Protein AF-A0A7S1PR56-F1 (afdb_monomer)

Sequence (174 aa):
FTFTASPGDRVLGIIDVSAPRAFSLSCQLGALRRISLPGAAPPVCERDGPGQLRLRLDATLQPGPYAFAVEASLPAETPSPNTFTLVVRDLATDSVADAAFDVPGWPLARFPVAQPNLAWSTAGLGQRSSVTVGFSLTNYTDQLRVLVVNLPPGFKQMVRTPSDVKVSNAKLPP

Structure (mmCIF, N/CA/C/O backbone):
data_AF-A0A7S1PR56-F1
#
_entry.id   AF-A0A7S1PR56-F1
#
loop_
_atom_site.group_PDB
_atom_site.id
_atom_site.type_symbol
_atom_site.label_atom_id
_atom_site.label_alt_id
_atom_site.label_comp_id
_atom_site.label_asym_id
_atom_site.label_entity_id
_atom_site.label_seq_id
_atom_site.pdbx_PDB_ins_code
_atom_site.Cartn_x
_atom_site.Cartn_y
_atom_site.Cartn_z
_atom_site.occupancy
_atom_site.B_iso_or_equiv
_atom_site.auth_seq_id
_atom_site.auth_comp_id
_atom_site.auth_asym_id
_atom_site.auth_atom_id
_atom_site.pdbx_PDB_model_num
ATOM 1 N N . PHE A 1 1 ? 6.700 -7.866 -8.114 1.00 83.31 1 PHE A N 1
ATOM 2 C CA . PHE A 1 1 ? 6.545 -8.189 -9.544 1.00 83.31 1 PHE A CA 1
ATOM 3 C C . PHE A 1 1 ? 7.898 -8.609 -10.095 1.00 83.31 1 PHE A C 1
ATOM 5 O O . PHE A 1 1 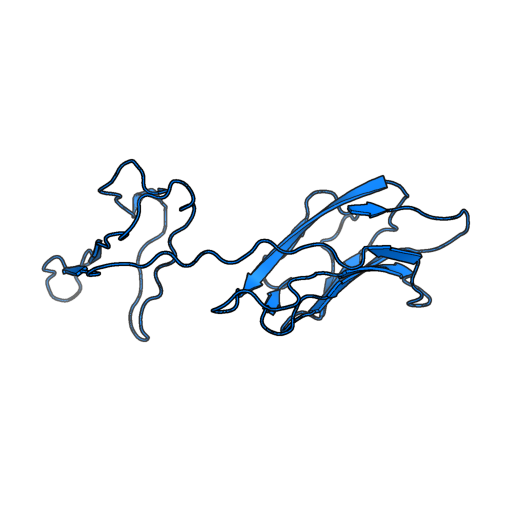? 8.913 -8.216 -9.528 1.00 83.31 1 PHE A O 1
ATOM 12 N N . THR A 1 2 ? 7.921 -9.420 -11.147 1.00 84.31 2 THR A N 1
ATOM 13 C CA . THR A 1 2 ? 9.161 -9.773 -11.850 1.00 84.31 2 THR A CA 1
ATOM 14 C C . THR A 1 2 ? 9.167 -8.999 -13.148 1.00 84.31 2 THR A C 1
ATOM 16 O O . THR A 1 2 ? 8.240 -9.146 -13.934 1.00 84.31 2 THR A O 1
ATOM 19 N N . PHE A 1 3 ? 10.162 -8.145 -13.326 1.00 83.19 3 PHE A N 1
ATOM 20 C CA . PHE A 1 3 ? 10.306 -7.340 -14.522 1.00 83.19 3 PHE A CA 1
ATOM 21 C C . PHE A 1 3 ? 11.092 -8.111 -15.583 1.00 83.19 3 PHE A C 1
ATOM 23 O O . PHE A 1 3 ? 12.157 -8.666 -15.286 1.00 83.19 3 PHE A O 1
ATOM 30 N N . THR A 1 4 ? 10.580 -8.124 -16.812 1.00 83.19 4 THR A N 1
ATOM 31 C CA . THR A 1 4 ? 11.249 -8.728 -17.968 1.00 83.19 4 THR A CA 1
ATOM 32 C C . THR A 1 4 ? 11.484 -7.675 -19.049 1.00 83.19 4 THR A C 1
ATOM 34 O O . THR A 1 4 ? 10.594 -6.898 -19.372 1.00 83.19 4 THR A O 1
ATOM 37 N N . ALA A 1 5 ? 12.695 -7.621 -19.612 1.00 72.31 5 ALA A N 1
ATOM 38 C CA . ALA A 1 5 ? 13.027 -6.693 -20.693 1.00 72.31 5 ALA A CA 1
ATOM 39 C C . ALA A 1 5 ? 13.623 -7.436 -21.884 1.00 72.31 5 ALA A C 1
ATOM 41 O O . ALA A 1 5 ? 14.433 -8.348 -21.715 1.00 72.31 5 ALA A O 1
ATOM 42 N N . SER A 1 6 ? 13.268 -6.992 -23.089 1.00 66.25 6 SER A N 1
ATOM 43 C CA . SER A 1 6 ? 14.034 -7.324 -24.293 1.00 66.25 6 SER A CA 1
ATOM 44 C C . SER A 1 6 ? 15.316 -6.476 -24.341 1.00 66.25 6 SER A C 1
ATOM 46 O O . SER A 1 6 ? 15.277 -5.326 -23.897 1.00 66.25 6 SER A O 1
ATOM 48 N N . PRO A 1 7 ? 16.439 -6.993 -24.873 1.00 56.00 7 PRO A N 1
ATOM 49 C CA . PRO A 1 7 ? 17.700 -6.254 -24.934 1.00 56.00 7 PRO A CA 1
ATOM 50 C C . PRO A 1 7 ? 17.572 -4.929 -25.707 1.00 56.00 7 PRO A C 1
ATOM 52 O O . PRO A 1 7 ? 17.038 -4.904 -26.815 1.00 56.00 7 PRO A O 1
ATOM 55 N N . GLY A 1 8 ? 18.088 -3.841 -25.131 1.00 64.56 8 GLY A N 1
ATOM 56 C CA . GLY A 1 8 ? 18.165 -2.503 -25.729 1.00 64.56 8 GLY A CA 1
ATOM 57 C C . GLY A 1 8 ? 18.352 -1.422 -24.659 1.00 64.56 8 GLY A C 1
ATOM 58 O O . GLY A 1 8 ? 17.922 -1.613 -23.522 1.00 64.56 8 GLY A O 1
ATOM 59 N N . ASP A 1 9 ? 18.982 -0.296 -25.006 1.00 55.72 9 ASP A N 1
ATOM 60 C CA . ASP A 1 9 ? 19.163 0.837 -24.087 1.00 55.72 9 ASP A CA 1
ATOM 61 C C . ASP A 1 9 ? 17.810 1.501 -23.800 1.00 55.72 9 ASP A C 1
ATOM 63 O O . ASP A 1 9 ? 17.326 2.339 -24.562 1.00 55.72 9 ASP A O 1
ATOM 67 N N . ARG A 1 10 ? 17.169 1.095 -22.702 1.00 68.56 10 ARG A N 1
ATOM 68 C CA . ARG A 1 10 ? 15.954 1.722 -22.172 1.00 68.56 10 ARG A CA 1
ATOM 69 C C . ARG A 1 10 ? 16.214 2.169 -20.743 1.00 68.56 10 ARG A C 1
ATOM 71 O O . ARG A 1 10 ? 16.674 1.382 -19.914 1.00 68.56 10 ARG A O 1
ATOM 78 N N . VAL A 1 11 ? 15.913 3.427 -20.439 1.00 77.31 11 VAL A N 1
ATOM 79 C CA . VAL A 1 11 ? 16.021 3.951 -19.072 1.00 77.31 11 VAL A CA 1
ATOM 80 C C . VAL A 1 11 ? 14.678 3.708 -18.410 1.00 77.31 11 VAL A C 1
ATOM 82 O O . VAL A 1 11 ? 13.798 4.554 -18.418 1.00 77.31 11 VAL A O 1
ATOM 85 N N . LEU A 1 12 ? 14.473 2.508 -17.888 1.00 80.00 12 LEU A N 1
ATOM 86 C CA . LEU A 1 12 ? 13.208 2.109 -17.282 1.00 80.00 12 LEU A CA 1
ATOM 87 C C . LEU A 1 12 ? 13.133 2.607 -15.848 1.00 80.00 12 LEU A C 1
ATOM 89 O O . LEU A 1 12 ? 13.889 2.152 -14.996 1.00 80.00 12 LEU A O 1
ATOM 93 N N . GLY A 1 13 ? 12.233 3.544 -15.581 1.00 89.44 13 GLY A N 1
ATOM 94 C CA . GLY A 1 13 ? 12.229 4.249 -14.301 1.00 89.44 13 GLY A CA 1
ATOM 95 C C . GLY A 1 13 ? 10.858 4.698 -13.829 1.00 89.44 13 GLY A C 1
ATOM 96 O O . GLY A 1 13 ? 10.784 5.343 -12.792 1.00 89.44 13 GLY A O 1
ATOM 97 N N . ILE A 1 14 ? 9.778 4.390 -14.549 1.00 95.38 14 ILE A N 1
ATOM 98 C CA . ILE A 1 14 ? 8.422 4.770 -14.142 1.00 95.38 14 ILE A CA 1
ATOM 99 C C . ILE A 1 14 ? 7.618 3.511 -13.832 1.00 95.38 14 ILE A C 1
ATOM 101 O O . ILE A 1 14 ? 7.622 2.558 -14.611 1.00 95.38 14 ILE A O 1
ATOM 105 N N . ILE A 1 15 ? 6.922 3.522 -12.696 1.00 96.31 15 ILE A N 1
ATOM 106 C CA . ILE A 1 15 ? 5.974 2.483 -12.289 1.00 96.31 15 ILE A CA 1
ATOM 107 C C . ILE A 1 15 ? 4.604 3.136 -12.122 1.00 96.31 15 ILE A C 1
ATOM 109 O O . ILE A 1 15 ? 4.413 3.953 -11.220 1.00 96.31 15 ILE A O 1
ATOM 113 N N . ASP A 1 16 ? 3.651 2.737 -12.957 1.00 97.31 16 ASP A N 1
ATOM 114 C CA . ASP A 1 16 ? 2.238 3.071 -12.803 1.00 97.31 16 ASP A CA 1
ATOM 115 C C . ASP A 1 16 ? 1.496 1.898 -12.162 1.00 97.31 16 ASP A C 1
ATOM 117 O O . ASP A 1 16 ? 1.650 0.744 -12.568 1.00 97.31 16 ASP A O 1
ATOM 121 N N . VAL A 1 17 ? 0.641 2.195 -11.188 1.00 97.75 17 VAL A N 1
ATOM 122 C CA . VAL A 1 17 ? -0.308 1.236 -10.623 1.00 97.75 17 VAL A CA 1
ATOM 123 C C . VAL A 1 17 ? -1.712 1.772 -10.833 1.00 97.75 17 VAL A C 1
ATOM 125 O O . VAL A 1 17 ? -2.006 2.913 -10.488 1.00 97.75 17 VAL A O 1
ATOM 128 N N . SER A 1 18 ? -2.586 0.943 -11.393 1.00 97.56 18 SER A N 1
ATOM 129 C CA . SER A 1 18 ? -4.021 1.207 -11.485 1.00 97.56 18 SER A CA 1
ATOM 130 C C . SER A 1 18 ? -4.785 0.217 -10.613 1.00 97.56 18 SER A C 1
ATOM 132 O O . SER A 1 18 ? -4.460 -0.969 -10.567 1.00 97.56 18 SER A O 1
ATOM 134 N N . ALA A 1 19 ? -5.801 0.712 -9.924 1.00 97.25 19 ALA A N 1
ATOM 135 C CA . ALA A 1 19 ? -6.691 -0.034 -9.044 1.00 97.25 19 ALA A CA 1
ATOM 136 C C . ALA A 1 19 ? -8.149 0.342 -9.360 1.00 97.25 19 ALA A C 1
ATOM 138 O O . ALA A 1 19 ? -8.393 1.355 -10.029 1.00 97.25 19 ALA A O 1
ATOM 139 N N . PRO A 1 20 ? -9.150 -0.401 -8.857 1.00 97.31 20 PRO A N 1
ATOM 140 C CA . PRO A 1 20 ? -10.534 0.038 -8.962 1.00 97.31 20 PRO A CA 1
ATOM 141 C C . PRO A 1 20 ? -10.686 1.424 -8.322 1.00 97.31 20 PRO A C 1
ATOM 143 O O . PRO A 1 20 ? -10.155 1.666 -7.240 1.00 97.31 20 PRO A O 1
ATOM 146 N N . ARG A 1 21 ? -11.436 2.335 -8.958 1.00 95.31 21 ARG A N 1
ATOM 147 C CA . ARG A 1 21 ? -11.553 3.752 -8.533 1.00 95.31 21 ARG A CA 1
ATOM 148 C C . ARG A 1 21 ? -12.024 3.959 -7.090 1.00 95.31 21 ARG A C 1
ATOM 150 O O . ARG A 1 21 ? -11.849 5.042 -6.549 1.00 95.31 21 ARG A O 1
ATOM 157 N N . ALA A 1 22 ? -12.656 2.946 -6.502 1.00 95.06 22 ALA A N 1
ATOM 158 C CA . ALA A 1 22 ? -13.115 2.967 -5.121 1.00 95.06 22 ALA A CA 1
ATOM 159 C C . ALA A 1 22 ? -11.961 2.838 -4.103 1.00 95.06 22 ALA A C 1
ATOM 161 O O . ALA A 1 22 ? -12.125 3.224 -2.950 1.00 95.06 22 ALA A O 1
ATOM 162 N N . PHE A 1 23 ? -10.796 2.331 -4.519 1.00 95.75 23 PHE A N 1
ATOM 163 C CA . PHE A 1 23 ? -9.556 2.432 -3.753 1.00 95.75 23 PHE A CA 1
ATOM 164 C C . PHE A 1 23 ? -8.918 3.802 -3.970 1.00 95.75 23 PHE A C 1
ATOM 166 O O . PHE A 1 23 ? -8.950 4.335 -5.078 1.00 95.75 23 PHE A O 1
ATOM 173 N N . SER A 1 24 ? -8.252 4.332 -2.948 1.00 96.06 24 SER A N 1
ATOM 174 C CA . SER A 1 24 ? -7.348 5.477 -3.105 1.00 96.06 24 SER A CA 1
ATOM 175 C C . SER A 1 24 ? -5.944 5.062 -2.709 1.00 96.06 24 SER A C 1
ATOM 177 O O . SER A 1 24 ? -5.731 4.700 -1.557 1.00 96.06 24 SER A O 1
ATOM 179 N N . LEU A 1 25 ? -5.002 5.102 -3.648 1.00 96.56 25 LEU A N 1
ATOM 180 C CA . LEU A 1 25 ? -3.601 4.753 -3.409 1.00 96.56 25 LEU A CA 1
ATOM 181 C C . LEU A 1 25 ? -2.827 6.002 -2.974 1.00 96.56 25 LEU A C 1
ATOM 183 O O . LEU A 1 25 ? -3.150 7.094 -3.436 1.00 96.56 25 LEU A O 1
ATOM 187 N N . SER A 1 26 ? -1.823 5.852 -2.111 1.00 96.00 26 SER A N 1
ATOM 188 C CA . SER A 1 26 ? -0.978 6.957 -1.637 1.00 96.00 26 SER A CA 1
ATOM 189 C C . SER A 1 26 ? 0.504 6.592 -1.707 1.00 96.00 26 SER A C 1
ATOM 191 O O . SER A 1 26 ? 0.902 5.507 -1.276 1.00 96.00 26 SER A O 1
ATOM 193 N N . CYS A 1 27 ? 1.337 7.503 -2.219 1.00 94.12 27 CYS A N 1
ATOM 194 C CA . CYS A 1 27 ? 2.802 7.403 -2.110 1.00 94.12 27 CYS A CA 1
ATOM 195 C C . CYS A 1 27 ? 3.456 8.589 -1.401 1.00 94.12 27 CYS A C 1
ATOM 197 O O . CYS A 1 27 ? 4.685 8.650 -1.312 1.00 94.12 27 CYS A O 1
ATOM 199 N N . GLN A 1 28 ? 2.664 9.523 -0.880 1.00 91.88 28 GLN A N 1
ATOM 200 C CA . GLN A 1 28 ? 3.169 10.704 -0.189 1.00 91.88 28 GLN A CA 1
ATOM 201 C C . GLN A 1 28 ? 3.362 10.457 1.313 1.00 91.88 28 GLN A C 1
ATOM 203 O O . GLN A 1 28 ? 2.815 9.521 1.886 1.00 91.88 28 GLN A O 1
ATOM 208 N N . LEU A 1 29 ? 4.151 11.317 1.967 1.00 85.06 29 LEU A N 1
ATOM 209 C CA . LEU A 1 29 ? 4.249 11.406 3.435 1.00 85.06 29 LEU A CA 1
ATOM 210 C C . LEU A 1 29 ? 4.584 10.083 4.163 1.00 85.06 29 LEU A C 1
ATOM 212 O O . LEU A 1 29 ? 4.157 9.869 5.292 1.00 85.06 29 LEU A O 1
ATOM 216 N N . GLY A 1 30 ? 5.374 9.205 3.537 1.00 83.81 30 GLY A N 1
ATOM 217 C CA . GLY A 1 30 ? 5.767 7.914 4.121 1.00 83.81 30 GLY A CA 1
ATOM 218 C C . GLY A 1 30 ? 4.844 6.741 3.777 1.00 83.81 30 GLY A C 1
ATOM 219 O O . GLY A 1 30 ? 5.156 5.614 4.151 1.00 83.81 30 GLY A O 1
ATOM 220 N N . ALA A 1 31 ? 3.782 6.972 2.997 1.00 91.81 31 ALA A N 1
ATOM 221 C CA . ALA A 1 31 ? 2.885 5.922 2.516 1.00 91.81 31 ALA A CA 1
ATOM 222 C C . ALA A 1 31 ? 3.563 4.919 1.565 1.00 91.81 31 ALA A C 1
ATOM 224 O O . ALA A 1 31 ? 3.065 3.814 1.372 1.00 91.81 31 ALA A O 1
ATOM 225 N N . LEU A 1 32 ? 4.705 5.280 0.970 1.00 94.31 32 LEU A N 1
ATOM 226 C CA . LEU A 1 32 ? 5.512 4.386 0.145 1.00 94.31 32 LEU A CA 1
ATOM 227 C C . LEU A 1 32 ? 6.594 3.692 0.980 1.00 94.31 32 LEU A C 1
ATOM 229 O O . LEU A 1 32 ? 7.532 4.327 1.467 1.00 94.31 32 LEU A O 1
ATOM 233 N N . ARG A 1 33 ? 6.544 2.360 1.032 1.00 93.81 33 ARG A N 1
ATOM 234 C CA . ARG A 1 33 ? 7.622 1.527 1.569 1.00 93.81 33 ARG A CA 1
ATOM 235 C C . ARG A 1 33 ? 8.434 0.911 0.437 1.00 93.81 33 ARG A C 1
ATOM 237 O O . ARG A 1 33 ? 7.992 -0.019 -0.243 1.00 93.81 33 ARG A O 1
ATOM 244 N N . ARG A 1 34 ? 9.668 1.389 0.281 1.00 92.75 34 ARG A N 1
ATOM 245 C CA . ARG A 1 34 ? 10.664 0.778 -0.607 1.00 92.75 34 ARG A CA 1
ATOM 246 C C . ARG A 1 34 ? 11.140 -0.548 -0.007 1.00 92.75 34 ARG A C 1
ATOM 248 O O . ARG A 1 34 ? 11.652 -0.552 1.109 1.00 92.75 34 ARG A O 1
ATOM 255 N N . ILE A 1 35 ? 10.969 -1.657 -0.732 1.00 93.25 35 ILE A N 1
ATOM 256 C CA . ILE A 1 35 ? 11.444 -2.984 -0.294 1.00 93.25 35 ILE A CA 1
ATOM 257 C C . ILE A 1 35 ? 12.675 -3.387 -1.106 1.00 93.25 35 ILE A C 1
ATOM 259 O O . ILE A 1 35 ? 13.737 -3.583 -0.528 1.00 93.25 35 ILE A O 1
ATOM 263 N N . SER A 1 36 ? 12.562 -3.452 -2.436 1.00 94.19 36 SER A N 1
ATOM 264 C CA . SER A 1 36 ? 13.699 -3.776 -3.310 1.00 94.19 36 SER A CA 1
ATOM 265 C C . SER A 1 36 ? 13.800 -2.916 -4.571 1.00 94.19 36 SER A C 1
ATOM 267 O O . SER A 1 36 ? 14.589 -3.240 -5.453 1.00 94.19 36 SER A O 1
ATOM 269 N N . LEU A 1 37 ? 13.037 -1.817 -4.674 1.00 93.81 37 LEU A N 1
ATOM 270 C CA . LEU A 1 37 ? 13.202 -0.878 -5.791 1.00 93.81 37 LEU A CA 1
ATOM 271 C C . LEU A 1 37 ? 14.626 -0.291 -5.795 1.00 93.81 37 LEU A C 1
ATOM 273 O O . LEU A 1 37 ? 15.127 0.055 -4.718 1.00 93.81 37 LEU A O 1
ATOM 277 N N . PRO A 1 38 ? 15.262 -0.167 -6.974 1.00 91.88 38 PRO A N 1
ATOM 278 C CA . PRO A 1 38 ? 16.598 0.402 -7.097 1.00 91.88 38 PRO A CA 1
ATOM 279 C C . PRO A 1 38 ? 16.566 1.912 -6.839 1.00 91.88 38 PRO A C 1
ATOM 281 O O . PRO A 1 38 ? 15.498 2.526 -6.861 1.00 91.88 38 PRO A O 1
ATOM 284 N N . GLY A 1 39 ? 17.743 2.497 -6.609 1.00 90.25 39 GLY A N 1
ATOM 285 C CA . GLY A 1 39 ? 17.875 3.934 -6.386 1.00 90.25 39 GLY A CA 1
ATOM 286 C C . GLY A 1 39 ? 18.569 4.316 -5.090 1.00 90.25 39 GLY A C 1
ATOM 287 O O . GLY A 1 39 ? 18.375 3.674 -4.051 1.00 90.25 39 GLY A O 1
ATOM 288 N N . ALA A 1 40 ? 19.364 5.385 -5.129 1.00 88.50 40 ALA A N 1
ATOM 289 C CA . ALA A 1 40 ? 19.936 5.960 -3.914 1.00 88.50 40 ALA A CA 1
ATOM 290 C C . ALA A 1 40 ? 18.878 6.812 -3.201 1.00 88.50 40 ALA A C 1
ATOM 292 O O . ALA A 1 40 ? 18.691 6.688 -1.987 1.00 88.50 40 ALA A O 1
ATOM 293 N N . ALA A 1 41 ? 18.135 7.608 -3.970 1.00 90.25 41 ALA A N 1
ATOM 294 C CA . ALA A 1 41 ? 17.039 8.423 -3.485 1.00 90.25 41 ALA A CA 1
ATOM 295 C C . ALA A 1 41 ? 15.730 7.615 -3.347 1.00 90.25 41 ALA A C 1
ATOM 297 O O . ALA A 1 41 ? 15.541 6.570 -3.980 1.00 90.25 41 ALA A O 1
ATOM 298 N N . PRO A 1 42 ? 14.795 8.073 -2.499 1.00 90.06 42 PRO A N 1
ATOM 299 C CA . PRO A 1 42 ? 13.424 7.581 -2.516 1.00 90.06 42 PRO A CA 1
ATOM 300 C C . PRO A 1 42 ? 12.753 7.861 -3.873 1.00 90.06 42 PRO A C 1
ATOM 302 O O . PRO A 1 42 ? 13.001 8.920 -4.456 1.00 90.06 42 PRO A O 1
ATOM 305 N N . PRO A 1 43 ? 11.865 6.972 -4.358 1.00 93.94 43 PRO A N 1
ATOM 306 C CA . PRO A 1 43 ? 11.063 7.248 -5.544 1.00 93.94 43 PRO A CA 1
ATOM 307 C C . PRO A 1 43 ? 10.259 8.543 -5.408 1.00 93.94 43 PRO A C 1
ATOM 309 O O . PRO A 1 43 ? 9.685 8.827 -4.354 1.00 93.94 43 PRO A O 1
ATOM 312 N N . VAL A 1 44 ? 10.178 9.301 -6.496 1.00 94.75 44 VAL A N 1
ATOM 313 C CA . VAL A 1 44 ? 9.340 10.493 -6.593 1.00 94.75 44 VAL A CA 1
ATOM 314 C C . VAL A 1 44 ? 7.904 10.060 -6.869 1.00 94.75 44 VAL A C 1
ATOM 316 O O . VAL A 1 44 ? 7.624 9.393 -7.862 1.00 94.75 44 VAL A O 1
ATOM 319 N N . CYS A 1 45 ? 6.992 10.446 -5.983 1.00 96.12 45 CYS A N 1
ATOM 320 C CA . CYS A 1 45 ? 5.556 10.257 -6.151 1.00 96.12 45 CYS A CA 1
ATOM 321 C C . CYS A 1 45 ? 5.021 11.335 -7.108 1.00 96.12 45 CYS A C 1
ATOM 323 O O . CYS A 1 45 ? 4.857 12.487 -6.712 1.00 96.12 45 CYS A O 1
ATOM 325 N N . GLU A 1 46 ? 4.807 10.987 -8.378 1.00 95.94 46 GLU A N 1
ATOM 326 C CA . GLU A 1 46 ? 4.330 11.936 -9.398 1.00 95.94 46 GLU A CA 1
ATOM 327 C C . GLU A 1 46 ? 2.807 12.061 -9.401 1.00 95.94 46 GLU A C 1
ATOM 329 O O . GLU A 1 46 ? 2.258 13.101 -9.769 1.00 95.94 46 GLU A O 1
ATOM 334 N N . ARG A 1 47 ? 2.115 10.986 -9.012 1.00 96.50 47 ARG A N 1
ATOM 335 C CA . ARG A 1 47 ? 0.658 10.942 -8.926 1.00 96.50 47 ARG A CA 1
ATOM 336 C C . ARG A 1 47 ? 0.221 9.911 -7.900 1.00 96.50 47 ARG A C 1
ATOM 338 O O . ARG A 1 47 ? 0.757 8.810 -7.869 1.00 96.50 47 ARG A O 1
ATOM 345 N N . ASP A 1 48 ? -0.808 10.235 -7.139 1.00 97.00 48 ASP A N 1
ATOM 346 C CA . ASP A 1 48 ? -1.537 9.303 -6.290 1.00 97.00 48 ASP A CA 1
ATOM 347 C C . ASP A 1 48 ? -3.014 9.720 -6.177 1.00 97.00 48 ASP A C 1
ATOM 349 O O . ASP A 1 48 ? -3.440 10.712 -6.780 1.00 97.00 48 ASP A O 1
ATOM 353 N N . GLY A 1 49 ? -3.827 8.912 -5.495 1.00 95.81 49 GLY A N 1
ATOM 354 C CA . GLY A 1 49 ? -5.254 9.156 -5.296 1.00 95.81 49 GLY A CA 1
ATOM 355 C C . GLY A 1 49 ? -6.169 8.033 -5.809 1.00 95.81 49 GLY A C 1
ATOM 356 O O . GLY A 1 49 ? -5.772 6.863 -5.862 1.00 95.81 49 GLY A O 1
ATOM 357 N N . PRO A 1 50 ? -7.428 8.361 -6.164 1.00 96.94 50 PRO A N 1
ATOM 358 C CA . PRO A 1 50 ? -8.437 7.371 -6.534 1.00 96.94 50 PRO A CA 1
ATOM 359 C C . PRO A 1 50 ? -8.032 6.515 -7.740 1.00 96.94 50 PRO A C 1
ATOM 361 O O . PRO A 1 50 ? -7.899 7.014 -8.859 1.00 96.94 50 PRO A O 1
ATOM 364 N N . GLY A 1 51 ? -7.870 5.212 -7.510 1.00 96.62 51 GLY A N 1
ATOM 365 C CA . GLY A 1 51 ? -7.614 4.192 -8.524 1.00 96.62 51 GLY A CA 1
ATOM 366 C C . GLY A 1 51 ? -6.260 4.265 -9.232 1.00 96.62 51 GLY A C 1
ATOM 367 O O . GLY A 1 51 ? -6.070 3.521 -10.190 1.00 96.62 51 GLY A O 1
ATOM 368 N N . GLN A 1 52 ? -5.333 5.138 -8.828 1.00 97.12 52 GLN A N 1
ATOM 369 C CA . GLN A 1 52 ? -4.073 5.308 -9.556 1.00 97.12 52 GLN A CA 1
ATOM 370 C C . GLN A 1 52 ? -2.912 5.776 -8.679 1.00 97.12 52 GLN A C 1
ATOM 372 O O . GLN A 1 52 ? -3.097 6.469 -7.682 1.00 97.12 52 GLN A O 1
ATOM 377 N N . LEU A 1 53 ? -1.706 5.429 -9.114 1.00 97.31 53 LEU A N 1
ATOM 378 C CA . LEU A 1 53 ? -0.432 5.808 -8.521 1.00 97.31 53 LEU A CA 1
ATOM 379 C C . LEU A 1 53 ? 0.637 5.833 -9.619 1.00 97.31 53 LEU A C 1
ATOM 381 O O . LEU A 1 53 ? 0.657 4.926 -10.449 1.00 97.31 53 LEU A O 1
ATOM 385 N N . ARG A 1 54 ? 1.545 6.808 -9.593 1.00 97.50 54 ARG A N 1
ATOM 386 C CA . ARG A 1 54 ? 2.714 6.888 -10.474 1.00 97.50 54 ARG A CA 1
ATOM 387 C C . ARG A 1 54 ? 3.962 7.224 -9.675 1.00 97.50 54 ARG A C 1
ATOM 389 O O . ARG A 1 54 ? 4.025 8.258 -9.006 1.00 97.50 54 ARG A O 1
ATOM 396 N N . LEU A 1 55 ? 4.955 6.350 -9.775 1.00 96.69 55 LEU A N 1
ATOM 397 C CA . LEU A 1 55 ? 6.266 6.496 -9.154 1.00 96.69 55 LEU A CA 1
ATOM 398 C C . LEU A 1 55 ? 7.329 6.689 -10.228 1.00 96.69 55 LEU A C 1
ATOM 400 O O . LEU A 1 55 ? 7.366 5.935 -11.199 1.00 96.69 55 LEU A O 1
ATOM 404 N N . ARG A 1 56 ? 8.246 7.627 -9.996 1.00 95.94 56 ARG A N 1
ATOM 405 C CA . ARG A 1 56 ? 9.474 7.780 -10.774 1.00 95.94 56 ARG A CA 1
ATOM 406 C C . ARG A 1 56 ? 10.694 7.442 -9.924 1.00 95.94 56 ARG A C 1
ATOM 408 O O . ARG A 1 56 ? 10.887 7.986 -8.841 1.00 95.94 56 ARG A O 1
ATOM 415 N N . LEU A 1 57 ? 11.517 6.539 -10.430 1.00 94.50 57 LEU A N 1
ATOM 416 C CA . LEU A 1 57 ? 12.766 6.082 -9.837 1.00 94.50 57 LEU A CA 1
ATOM 417 C C . LEU A 1 57 ? 13.931 6.958 -10.317 1.00 94.50 57 LEU A C 1
ATOM 419 O O . LEU A 1 57 ? 13.884 7.541 -11.401 1.00 94.50 57 L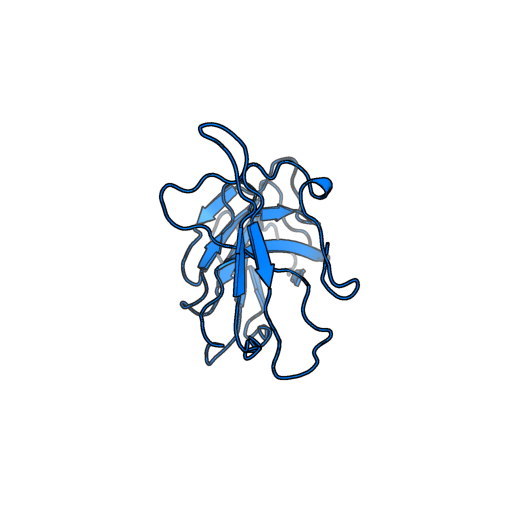EU A O 1
ATOM 423 N N . ASP A 1 58 ? 14.987 7.037 -9.514 1.00 91.12 58 ASP A N 1
ATOM 424 C CA . ASP A 1 58 ? 16.265 7.682 -9.854 1.00 91.12 58 ASP A CA 1
ATOM 425 C C . ASP A 1 58 ? 17.283 6.697 -10.460 1.00 91.12 58 ASP A C 1
ATOM 427 O O . ASP A 1 58 ? 18.407 7.083 -10.775 1.00 91.12 58 ASP A O 1
ATOM 431 N N . ALA A 1 59 ? 16.899 5.431 -10.632 1.00 90.19 59 ALA A N 1
ATOM 432 C CA . ALA A 1 59 ? 17.724 4.378 -11.206 1.00 90.19 59 ALA A CA 1
ATOM 433 C C . ALA A 1 59 ? 16.931 3.511 -12.190 1.00 90.19 59 ALA A C 1
ATOM 435 O O . ALA A 1 59 ? 15.722 3.321 -12.045 1.00 90.19 59 ALA A O 1
ATOM 436 N N . THR A 1 60 ? 17.645 2.946 -13.163 1.00 89.19 60 THR A N 1
ATOM 437 C CA . THR A 1 60 ? 17.085 2.038 -14.168 1.00 89.19 60 THR A CA 1
ATOM 438 C C . THR A 1 60 ? 16.747 0.676 -13.561 1.00 89.19 60 THR A C 1
ATOM 440 O O . THR A 1 60 ? 17.599 0.037 -12.938 1.00 89.19 60 THR A O 1
ATOM 443 N N . LEU A 1 61 ? 15.524 0.197 -13.792 1.00 89.44 61 LEU A N 1
ATOM 444 C CA . LEU A 1 61 ? 15.104 -1.169 -13.483 1.00 89.44 61 LEU A CA 1
ATOM 445 C C . LEU A 1 61 ? 15.811 -2.160 -14.414 1.00 89.44 61 LEU A C 1
ATOM 447 O O . LEU A 1 61 ? 15.708 -2.066 -15.636 1.00 89.44 61 LEU A O 1
ATOM 451 N N . GLN A 1 62 ? 16.506 -3.126 -13.823 1.00 88.50 62 GLN A N 1
ATOM 452 C CA . GLN A 1 62 ? 17.109 -4.251 -14.534 1.00 88.50 62 GLN A CA 1
ATOM 453 C C . GLN A 1 62 ? 16.153 -5.447 -14.499 1.00 88.50 62 GLN A C 1
ATOM 455 O O . GLN A 1 62 ? 15.380 -5.560 -13.551 1.00 88.50 62 GLN A O 1
ATOM 460 N N . PRO A 1 63 ? 16.174 -6.361 -15.482 1.00 88.62 63 PRO A N 1
ATOM 461 C CA . PRO A 1 63 ? 15.353 -7.569 -15.423 1.00 88.62 63 PRO A CA 1
ATOM 462 C C . PRO A 1 63 ? 15.543 -8.320 -14.098 1.00 88.62 63 PRO A C 1
ATOM 464 O O . PRO A 1 63 ? 16.673 -8.607 -13.698 1.00 88.62 63 PRO A O 1
ATOM 467 N N . GLY A 1 64 ? 14.446 -8.627 -13.404 1.00 90.00 64 GLY A N 1
ATOM 468 C CA . GLY A 1 64 ? 14.508 -9.258 -12.085 1.00 90.00 64 GLY A CA 1
ATOM 469 C C . GLY A 1 64 ? 13.321 -8.965 -11.159 1.00 90.00 64 GLY A C 1
ATOM 470 O O . GLY A 1 64 ? 12.361 -8.290 -11.541 1.00 90.00 64 GLY A O 1
ATOM 471 N N . PRO A 1 65 ? 13.347 -9.519 -9.934 1.00 92.62 65 PRO A N 1
ATOM 472 C CA . PRO A 1 65 ? 12.264 -9.377 -8.969 1.00 92.62 65 PRO A CA 1
ATOM 473 C C . PRO A 1 65 ? 12.340 -8.062 -8.179 1.00 92.62 65 PRO A C 1
ATOM 475 O O . PRO A 1 65 ? 13.355 -7.733 -7.566 1.00 92.62 65 PRO A O 1
ATOM 478 N N . TYR A 1 66 ? 11.205 -7.369 -8.095 1.00 93.31 66 TYR A N 1
ATOM 479 C CA . TYR A 1 66 ? 11.043 -6.125 -7.347 1.00 93.31 66 TYR A CA 1
ATOM 480 C C . TYR A 1 66 ? 9.811 -6.132 -6.442 1.00 93.31 66 TYR A C 1
ATOM 482 O O . TYR A 1 66 ? 8.768 -6.712 -6.763 1.00 93.31 66 TYR A O 1
ATOM 490 N N . ALA A 1 67 ? 9.916 -5.437 -5.313 1.00 94.38 67 ALA A N 1
ATOM 491 C CA . ALA A 1 67 ? 8.851 -5.269 -4.340 1.00 94.38 67 ALA A CA 1
ATOM 492 C C . ALA A 1 67 ? 8.827 -3.840 -3.782 1.00 94.38 67 ALA A C 1
ATOM 494 O O . ALA A 1 67 ? 9.861 -3.202 -3.553 1.00 94.38 67 ALA A O 1
ATOM 495 N N . PHE A 1 68 ? 7.617 -3.365 -3.524 1.00 95.31 68 PHE A N 1
ATOM 496 C CA . PHE A 1 68 ? 7.309 -2.137 -2.804 1.00 95.31 68 PHE A CA 1
ATOM 497 C C . PHE A 1 68 ? 5.914 -2.276 -2.195 1.00 95.31 68 PHE A C 1
ATOM 499 O O . PHE A 1 68 ? 5.148 -3.152 -2.600 1.00 95.31 68 PHE A O 1
ATOM 506 N N . ALA A 1 69 ? 5.595 -1.430 -1.224 1.00 94.56 69 ALA A N 1
ATOM 507 C CA . ALA A 1 69 ? 4.245 -1.319 -0.689 1.00 94.56 69 ALA A CA 1
ATOM 508 C C . ALA A 1 69 ? 3.803 0.141 -0.708 1.00 94.56 69 ALA A C 1
ATOM 510 O O . ALA A 1 69 ? 4.630 1.037 -0.538 1.00 94.56 69 ALA A O 1
ATOM 511 N N . VAL A 1 70 ? 2.508 0.355 -0.897 1.00 94.94 70 VAL A N 1
ATOM 512 C CA . VAL A 1 70 ? 1.857 1.657 -0.774 1.00 94.94 70 VAL A CA 1
ATOM 513 C C . VAL A 1 70 ? 0.681 1.544 0.176 1.00 94.94 70 VAL A C 1
ATOM 515 O O . VAL A 1 70 ? 0.067 0.479 0.275 1.00 94.94 70 VAL A O 1
ATOM 518 N N . GLU A 1 71 ? 0.359 2.629 0.866 1.00 93.25 71 GLU A N 1
ATOM 519 C CA . GLU A 1 71 ? -0.892 2.703 1.606 1.00 93.25 71 GLU A CA 1
ATOM 520 C C . GLU A 1 71 ? -2.069 2.852 0.641 1.00 93.25 71 GLU A C 1
ATOM 522 O O . GLU A 1 71 ? -1.982 3.508 -0.401 1.00 93.25 71 GLU A O 1
ATOM 527 N N . ALA A 1 72 ? -3.188 2.230 1.005 1.00 92.38 72 ALA A N 1
ATOM 528 C CA . ALA A 1 72 ? -4.430 2.331 0.265 1.00 92.38 72 ALA A CA 1
ATOM 529 C C . ALA A 1 72 ? -5.593 2.571 1.228 1.00 92.38 72 ALA A C 1
ATOM 531 O O . ALA A 1 72 ? -5.766 1.842 2.205 1.00 92.38 72 ALA A O 1
ATOM 532 N N . SER A 1 73 ? -6.423 3.562 0.915 1.00 91.56 73 SER A N 1
ATOM 533 C CA . SER A 1 73 ? -7.758 3.669 1.493 1.00 91.56 73 SER A CA 1
ATOM 534 C C . SER A 1 73 ? -8.659 2.636 0.827 1.00 91.56 73 SER A C 1
ATOM 536 O O . SER A 1 73 ? -8.749 2.581 -0.405 1.00 91.56 73 SER A O 1
ATOM 538 N N . LEU A 1 74 ? -9.287 1.797 1.647 1.00 91.00 74 LEU A N 1
ATOM 539 C CA . LEU A 1 74 ? -10.133 0.701 1.195 1.00 91.00 74 LEU A CA 1
ATOM 540 C C . LEU A 1 74 ? -11.582 1.183 1.018 1.00 91.00 74 LEU A C 1
ATOM 542 O O . LEU A 1 74 ? -12.076 1.939 1.859 1.00 91.00 74 LEU A O 1
ATOM 546 N N . PRO A 1 75 ? -12.293 0.730 -0.028 1.00 91.81 75 PRO A N 1
ATOM 547 C CA . PRO A 1 75 ? -13.724 0.979 -0.146 1.00 91.81 75 PRO A CA 1
ATOM 548 C C . PRO A 1 75 ? -14.524 0.219 0.921 1.00 91.81 75 PRO A C 1
ATOM 550 O O . PRO A 1 75 ? -14.040 -0.727 1.535 1.00 91.81 75 PRO A O 1
ATOM 553 N N . ALA A 1 76 ? -15.787 0.606 1.119 1.00 87.38 76 ALA A N 1
ATOM 554 C CA . ALA A 1 76 ? -16.685 -0.086 2.050 1.00 87.38 76 ALA A CA 1
ATOM 555 C C . ALA A 1 76 ? -17.047 -1.514 1.595 1.00 87.38 76 ALA A C 1
ATOM 557 O O . ALA A 1 76 ? -17.404 -2.363 2.412 1.00 87.38 76 ALA A O 1
ATOM 558 N N . GLU A 1 77 ? -16.974 -1.777 0.288 1.00 90.25 77 GLU A N 1
ATOM 559 C CA . GLU A 1 77 ? -17.324 -3.054 -0.329 1.00 90.25 77 GLU A CA 1
ATOM 560 C C . GLU A 1 77 ? -16.279 -3.440 -1.377 1.00 90.25 77 GLU A C 1
ATOM 562 O O . GLU A 1 77 ? -15.683 -2.568 -2.012 1.00 90.25 77 GLU A O 1
ATOM 567 N N . THR A 1 78 ? -16.062 -4.745 -1.568 1.00 93.94 78 THR A N 1
ATOM 568 C CA . THR A 1 78 ? -15.159 -5.258 -2.608 1.00 93.94 78 THR A CA 1
ATOM 569 C C . THR A 1 78 ? -15.659 -4.831 -3.989 1.00 93.94 78 THR A C 1
ATOM 571 O O . THR A 1 78 ? -16.778 -5.199 -4.351 1.00 93.94 78 THR A O 1
ATOM 574 N N . PRO A 1 79 ? -14.861 -4.101 -4.786 1.00 94.50 79 PRO A N 1
ATOM 575 C CA . PRO A 1 79 ? -15.263 -3.722 -6.136 1.00 94.50 79 PRO A CA 1
ATOM 576 C C . PRO A 1 79 ? -15.406 -4.932 -7.064 1.00 94.50 79 PRO A C 1
ATOM 578 O O . PRO A 1 79 ? -14.780 -5.967 -6.856 1.00 94.50 79 PRO A O 1
ATOM 581 N N . SER A 1 80 ? -16.194 -4.787 -8.129 1.00 93.94 80 SER A N 1
ATOM 582 C CA . SER A 1 80 ? -16.284 -5.770 -9.210 1.00 93.94 80 SER A CA 1
ATOM 583 C C . SER A 1 80 ? -16.082 -5.053 -10.551 1.00 93.94 80 SER A C 1
ATOM 585 O O . SER A 1 80 ? -16.955 -4.271 -10.933 1.00 93.94 80 SER A O 1
ATOM 587 N N . PRO A 1 81 ? -14.957 -5.272 -11.262 1.00 94.06 81 PRO A N 1
ATOM 588 C CA . PRO A 1 81 ? -13.861 -6.187 -10.924 1.00 94.06 81 PRO A CA 1
ATOM 589 C C . PRO A 1 81 ? -12.964 -5.676 -9.778 1.00 94.06 81 PRO A C 1
ATOM 591 O O . PRO A 1 81 ? -12.769 -4.471 -9.614 1.00 94.06 81 PRO A O 1
ATOM 594 N N . ASN A 1 82 ? -12.384 -6.605 -9.010 1.00 96.25 82 ASN A N 1
ATOM 595 C CA . ASN A 1 82 ? -11.346 -6.324 -8.009 1.00 96.25 82 ASN A CA 1
ATOM 596 C C . ASN A 1 82 ? -9.966 -6.673 -8.576 1.00 96.25 82 ASN A C 1
ATOM 598 O O . ASN A 1 82 ? -9.329 -7.628 -8.131 1.00 96.25 82 ASN A O 1
ATOM 602 N N . THR A 1 83 ? -9.537 -5.953 -9.608 1.00 97.38 83 THR A N 1
ATOM 603 C CA . THR A 1 83 ? -8.258 -6.199 -10.278 1.00 97.38 83 THR A CA 1
ATOM 604 C C . THR A 1 83 ? -7.379 -4.961 -10.285 1.00 97.38 83 THR A C 1
ATOM 606 O O . THR A 1 83 ? -7.849 -3.826 -10.351 1.00 97.38 83 THR A O 1
ATOM 609 N N . PHE A 1 84 ? -6.080 -5.205 -10.207 1.00 97.38 84 PHE A N 1
ATOM 610 C CA . PHE A 1 84 ? -5.029 -4.208 -10.221 1.00 97.38 84 PHE A CA 1
ATOM 611 C C . PHE A 1 84 ? -4.198 -4.384 -11.486 1.00 97.38 84 PHE A C 1
ATOM 613 O O . PHE A 1 84 ? -4.105 -5.470 -12.059 1.00 97.38 84 PHE A O 1
ATOM 620 N N . THR A 1 85 ? -3.584 -3.300 -11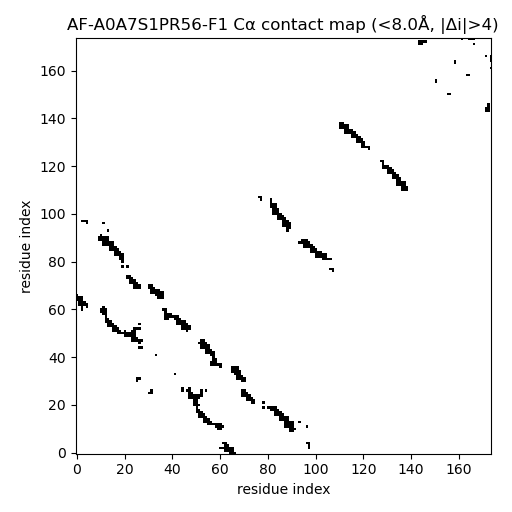.930 1.00 97.44 85 THR A N 1
ATOM 621 C CA . THR A 1 85 ? -2.642 -3.305 -13.045 1.00 97.44 85 THR A CA 1
ATOM 622 C C . THR A 1 85 ? -1.367 -2.620 -12.603 1.00 97.44 85 THR A C 1
ATOM 624 O O . THR A 1 85 ? -1.422 -1.570 -11.965 1.00 97.44 85 THR A O 1
ATOM 627 N N . LEU A 1 86 ? -0.226 -3.201 -12.952 1.00 96.38 86 LEU A N 1
ATOM 628 C CA . LEU A 1 86 ? 1.089 -2.610 -12.748 1.00 96.38 86 LEU A CA 1
ATOM 629 C C . LEU A 1 86 ? 1.768 -2.477 -14.105 1.00 96.38 86 LEU A C 1
ATOM 631 O O . LEU A 1 86 ? 1.864 -3.458 -14.835 1.00 96.38 86 LEU A O 1
ATOM 635 N N . VAL A 1 87 ? 2.245 -1.283 -14.435 1.00 95.50 87 VAL A N 1
ATOM 636 C CA . VAL A 1 87 ? 2.912 -0.982 -15.704 1.00 95.50 87 VAL A CA 1
ATOM 637 C C . VAL A 1 87 ? 4.277 -0.380 -15.411 1.00 95.50 87 VAL A C 1
ATOM 639 O O . VAL A 1 87 ? 4.389 0.568 -14.638 1.00 95.50 87 VAL A O 1
ATOM 642 N N . VAL A 1 88 ? 5.311 -0.915 -16.050 1.00 94.19 88 VAL A N 1
ATOM 643 C CA . VAL A 1 88 ? 6.656 -0.340 -16.062 1.00 94.19 88 VAL A CA 1
ATOM 644 C C . VAL A 1 88 ? 6.843 0.401 -17.377 1.00 94.19 88 VAL A C 1
ATOM 646 O O . VAL A 1 88 ? 6.585 -0.152 -18.451 1.00 94.19 88 VAL A O 1
ATOM 649 N N . ARG A 1 89 ? 7.302 1.650 -17.305 1.00 93.25 89 ARG A N 1
ATOM 650 C CA . ARG A 1 89 ? 7.528 2.497 -18.477 1.00 93.25 89 ARG A CA 1
ATOM 651 C C . ARG A 1 89 ? 8.965 2.975 -18.582 1.00 93.25 89 ARG A C 1
ATOM 653 O O . ARG A 1 89 ? 9.685 3.125 -17.589 1.00 93.25 89 ARG A O 1
ATOM 660 N N . ASP A 1 90 ? 9.344 3.238 -19.822 1.00 90.38 90 ASP A N 1
ATOM 661 C CA . ASP A 1 90 ? 10.569 3.941 -20.157 1.00 90.38 90 ASP A CA 1
ATOM 662 C C . ASP A 1 90 ? 10.476 5.420 -19.760 1.00 90.38 90 ASP A C 1
ATOM 664 O O . ASP A 1 90 ? 9.487 6.096 -20.031 1.00 90.38 90 ASP A O 1
ATOM 668 N N . LEU A 1 91 ? 11.520 5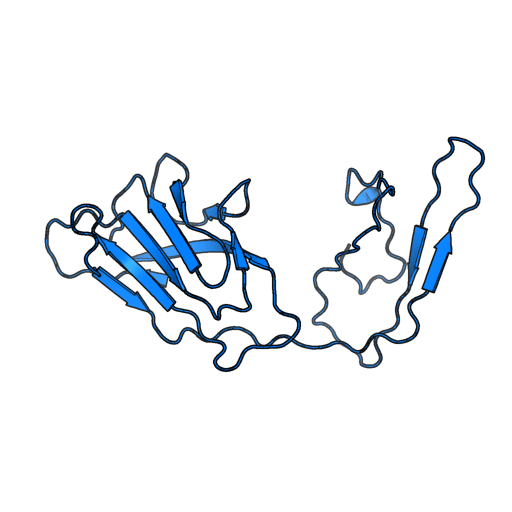.918 -19.107 1.00 88.00 91 LEU A N 1
ATOM 669 C CA . LEU A 1 91 ? 11.596 7.262 -18.545 1.00 88.00 91 LEU A CA 1
ATOM 670 C C . LEU A 1 91 ? 11.661 8.347 -19.624 1.00 88.00 91 LEU A C 1
ATOM 672 O O . LEU A 1 91 ? 11.156 9.445 -19.405 1.00 88.00 91 LEU A O 1
ATOM 676 N N . ALA A 1 92 ? 12.292 8.063 -20.765 1.00 87.12 92 ALA A N 1
ATOM 677 C CA . ALA A 1 92 ? 12.496 9.048 -21.825 1.00 87.12 92 ALA A CA 1
ATOM 678 C C . ALA A 1 92 ? 11.269 9.178 -22.738 1.00 87.12 92 ALA A C 1
ATOM 680 O O . ALA A 1 92 ? 10.951 10.271 -23.202 1.00 87.12 92 ALA A O 1
ATOM 681 N N . THR A 1 93 ? 10.590 8.063 -23.004 1.00 89.12 93 THR A N 1
ATOM 682 C CA . THR A 1 93 ? 9.505 7.977 -23.995 1.00 89.12 93 THR A CA 1
ATOM 683 C C . THR A 1 93 ? 8.116 7.790 -23.387 1.00 89.12 93 THR A C 1
ATOM 685 O O . THR A 1 93 ? 7.130 7.874 -24.115 1.00 89.12 93 THR A O 1
ATOM 688 N N . ASP A 1 94 ? 8.022 7.491 -22.087 1.00 89.19 94 ASP A N 1
ATOM 689 C CA . ASP A 1 94 ? 6.795 7.060 -21.390 1.00 89.19 94 ASP A CA 1
ATOM 690 C C . ASP A 1 94 ? 6.123 5.817 -22.015 1.00 89.19 94 ASP A C 1
ATOM 692 O O . ASP A 1 94 ? 4.966 5.480 -21.731 1.00 89.19 94 ASP A O 1
ATOM 696 N N . SER A 1 95 ? 6.853 5.103 -22.878 1.00 91.19 95 SER A N 1
ATOM 697 C CA . SER A 1 95 ? 6.370 3.897 -23.543 1.00 91.19 95 SER A CA 1
ATOM 698 C C . SER A 1 95 ? 6.328 2.719 -22.572 1.00 91.19 95 SER A C 1
ATOM 700 O O . SER A 1 95 ? 7.147 2.605 -21.658 1.00 91.19 95 SER A O 1
ATOM 702 N N . VAL A 1 96 ? 5.347 1.834 -22.757 1.00 91.06 96 VAL A N 1
ATOM 703 C CA . VAL A 1 96 ? 5.196 0.636 -21.924 1.00 91.06 96 VAL A CA 1
ATOM 704 C C . VAL A 1 96 ? 6.333 -0.334 -22.230 1.00 91.06 96 VAL A C 1
ATOM 706 O O . VAL A 1 96 ? 6.504 -0.760 -23.372 1.00 91.06 96 VAL A O 1
ATOM 709 N N . ALA A 1 97 ? 7.100 -0.684 -21.202 1.00 90.44 97 ALA A N 1
ATOM 710 C CA . ALA A 1 97 ? 8.170 -1.667 -21.294 1.00 90.44 97 ALA A CA 1
ATOM 711 C C . ALA A 1 97 ? 7.691 -3.062 -20.884 1.00 90.44 97 ALA A C 1
ATOM 713 O O . ALA A 1 97 ? 8.015 -4.030 -21.564 1.00 90.44 97 ALA A O 1
ATOM 714 N N . ASP A 1 98 ? 6.915 -3.146 -19.803 1.00 90.81 98 ASP A N 1
ATOM 715 C CA . ASP A 1 98 ? 6.328 -4.383 -19.281 1.00 90.81 98 ASP A CA 1
ATOM 716 C C . ASP A 1 98 ? 5.068 -4.042 -18.474 1.00 90.81 98 ASP A C 1
ATOM 718 O O . ASP A 1 98 ? 4.918 -2.916 -17.982 1.00 90.81 98 ASP A O 1
ATOM 722 N N . ALA A 1 99 ? 4.146 -4.989 -18.348 1.00 92.56 99 ALA A N 1
ATOM 723 C CA . ALA A 1 99 ? 2.913 -4.797 -17.605 1.00 92.56 99 ALA A CA 1
ATOM 724 C C . ALA A 1 99 ? 2.335 -6.118 -17.090 1.00 92.56 99 ALA A C 1
ATOM 726 O O . ALA A 1 99 ? 2.296 -7.126 -17.790 1.00 92.56 99 ALA A O 1
ATOM 727 N N . ALA A 1 100 ? 1.797 -6.070 -15.876 1.00 94.06 100 ALA A N 1
ATOM 728 C CA . ALA A 1 100 ? 0.965 -7.112 -15.301 1.00 94.06 100 ALA A CA 1
ATOM 729 C C . ALA A 1 100 ? -0.471 -6.588 -15.191 1.00 94.06 100 ALA A C 1
ATOM 731 O O . ALA A 1 100 ? -0.750 -5.693 -14.389 1.00 94.06 100 ALA A O 1
ATOM 732 N N . PHE A 1 101 ? -1.365 -7.145 -16.004 1.00 94.75 101 PHE A N 1
ATOM 733 C CA . PHE A 1 101 ? -2.799 -6.859 -15.976 1.00 94.75 101 PHE A CA 1
ATOM 734 C C . PHE A 1 101 ? -3.542 -7.893 -15.132 1.00 94.75 101 PHE A C 1
ATOM 736 O O . PHE A 1 101 ? -3.016 -8.969 -14.847 1.00 94.75 101 PHE A O 1
ATOM 743 N N . ASP A 1 102 ? -4.765 -7.545 -14.734 1.00 94.62 102 ASP A N 1
ATOM 744 C CA . ASP A 1 102 ? -5.693 -8.437 -14.035 1.00 94.62 102 ASP A CA 1
ATOM 745 C C . ASP A 1 102 ? -5.123 -9.086 -12.767 1.00 94.62 102 ASP A C 1
ATOM 747 O O . ASP A 1 102 ? -5.503 -10.194 -12.388 1.00 94.62 102 ASP A O 1
ATOM 751 N N . VAL A 1 103 ? -4.227 -8.378 -12.070 1.00 95.50 103 VAL A N 1
ATOM 752 C CA . VAL A 1 103 ? -3.686 -8.835 -10.789 1.00 95.50 103 VAL A CA 1
ATOM 753 C C . VAL A 1 103 ? -4.840 -8.872 -9.783 1.00 95.50 103 VAL A C 1
ATOM 755 O O . VAL A 1 103 ? -5.407 -7.818 -9.481 1.00 95.50 103 VAL A O 1
ATOM 758 N N . PRO A 1 104 ? -5.224 -10.048 -9.259 1.00 96.06 104 PRO A N 1
ATOM 759 C CA . PRO A 1 104 ? -6.402 -10.154 -8.415 1.00 96.06 104 PRO A CA 1
ATOM 760 C C . PRO A 1 104 ? -6.163 -9.466 -7.071 1.00 96.06 104 PRO A C 1
ATOM 762 O O . PRO A 1 104 ? -5.180 -9.728 -6.374 1.00 96.06 104 PRO A O 1
ATOM 765 N N . GLY A 1 105 ? -7.088 -8.586 -6.700 1.00 93.06 105 GLY A N 1
ATOM 766 C CA . GLY A 1 105 ? -7.156 -8.007 -5.370 1.00 93.06 105 GLY A CA 1
ATOM 767 C C . GLY A 1 105 ? -7.720 -8.995 -4.355 1.00 93.06 105 GLY A C 1
ATOM 768 O O . GLY A 1 105 ? -8.524 -9.872 -4.681 1.00 93.06 105 GLY A O 1
ATOM 769 N N . TRP A 1 106 ? -7.355 -8.809 -3.089 1.00 90.50 106 TRP A N 1
ATOM 770 C CA . TRP A 1 106 ? -7.971 -9.558 -1.999 1.00 90.50 106 TRP A CA 1
ATOM 771 C C . TRP A 1 106 ? -9.401 -9.063 -1.750 1.00 90.50 106 TRP A C 1
ATOM 773 O O . TRP A 1 106 ? -9.620 -7.847 -1.711 1.00 90.50 106 TRP A O 1
ATOM 783 N N . PRO A 1 107 ? -10.386 -9.965 -1.594 1.00 89.50 107 PRO A N 1
ATOM 784 C CA . PRO A 1 107 ? -11.745 -9.563 -1.269 1.00 89.50 107 PRO A CA 1
ATOM 785 C C . PRO A 1 107 ? -11.800 -8.960 0.138 1.00 89.50 107 PRO A C 1
ATOM 787 O O . PRO A 1 107 ? -11.198 -9.476 1.080 1.00 89.50 107 PRO A O 1
ATOM 790 N N . LEU A 1 108 ? -12.558 -7.876 0.287 1.00 87.06 108 LEU A N 1
ATOM 791 C CA . LEU A 1 108 ? -12.850 -7.272 1.579 1.00 87.06 108 LEU A CA 1
ATOM 792 C C . LEU A 1 108 ? -13.857 -8.145 2.331 1.00 87.06 108 LEU A C 1
ATOM 794 O O . LEU A 1 108 ? -14.995 -8.339 1.893 1.00 87.06 108 LEU A O 1
ATOM 798 N N . ALA A 1 109 ? -13.431 -8.665 3.480 1.00 82.06 109 ALA A N 1
ATOM 799 C CA . ALA A 1 109 ? -14.294 -9.394 4.395 1.00 82.06 109 ALA A CA 1
ATOM 800 C C . ALA A 1 109 ? -15.059 -8.410 5.289 1.00 82.06 109 ALA A C 1
ATOM 802 O O . ALA A 1 109 ? -14.466 -7.525 5.910 1.00 82.06 109 ALA A O 1
ATOM 803 N N . ARG A 1 110 ? -16.382 -8.580 5.388 1.00 77.38 110 ARG A N 1
ATOM 804 C CA . ARG A 1 110 ? -17.185 -7.875 6.393 1.00 77.38 110 ARG A CA 1
ATOM 805 C C . ARG A 1 110 ? -17.263 -8.728 7.645 1.00 77.38 110 ARG A C 1
ATOM 807 O O . ARG A 1 110 ? -17.722 -9.865 7.594 1.00 77.38 110 ARG A O 1
ATOM 814 N N . PHE A 1 111 ? -16.869 -8.147 8.769 1.00 78.94 111 PHE A N 1
ATOM 815 C CA . PHE A 1 111 ? -17.049 -8.755 10.079 1.00 78.94 111 PHE A CA 1
ATOM 816 C C . PHE A 1 111 ? -18.233 -8.072 10.759 1.00 78.94 111 PHE A C 1
ATOM 818 O O . PHE A 1 111 ? -18.116 -6.900 11.121 1.00 78.94 111 PHE A O 1
ATOM 825 N N . PRO A 1 112 ? -19.389 -8.744 10.912 1.00 79.62 112 PRO A N 1
ATOM 826 C CA . PRO A 1 112 ? -20.519 -8.137 11.589 1.00 79.62 112 PRO A CA 1
ATOM 827 C C . PRO A 1 112 ? -20.170 -7.992 13.069 1.00 79.62 112 PRO A C 1
ATOM 829 O O . PRO A 1 112 ? -19.969 -8.985 13.779 1.00 79.62 112 PRO A O 1
ATOM 832 N N . VAL A 1 113 ? -20.076 -6.741 13.508 1.00 81.94 113 VAL A N 1
ATOM 833 C CA . VAL A 1 113 ? -19.813 -6.370 14.894 1.00 81.94 113 VAL A CA 1
ATOM 834 C C . VAL A 1 113 ? -21.148 -6.205 15.613 1.00 81.94 113 VAL A C 1
ATOM 836 O O . VAL A 1 113 ? -21.983 -5.398 15.212 1.00 81.94 113 VAL A O 1
ATOM 839 N N . ALA A 1 114 ? -21.348 -6.960 16.686 1.00 81.25 114 ALA A N 1
ATOM 840 C CA . ALA A 1 114 ? -22.456 -6.791 17.607 1.00 81.25 114 ALA A CA 1
ATOM 841 C C . ALA A 1 114 ? -22.043 -5.888 18.778 1.00 81.25 114 ALA A C 1
ATOM 843 O O . ALA A 1 114 ? -20.951 -6.033 19.334 1.00 81.25 114 ALA A O 1
ATOM 844 N N . GLN A 1 115 ? -22.962 -4.995 19.158 1.00 75.69 115 GLN A N 1
ATOM 845 C CA . GLN A 1 115 ? -22.954 -4.245 20.420 1.00 75.69 115 GLN A CA 1
ATOM 846 C C . GLN A 1 115 ? -21.591 -3.617 20.769 1.00 75.69 115 GLN A C 1
ATOM 848 O O . GLN A 1 115 ? -20.984 -3.991 21.776 1.00 75.69 115 GLN A O 1
ATOM 853 N N . PRO A 1 116 ? -21.083 -2.665 19.962 1.00 83.19 116 PRO A N 1
ATOM 854 C CA . PRO A 1 116 ? -19.938 -1.883 20.394 1.00 83.19 116 PRO A CA 1
ATOM 855 C C . PRO A 1 116 ? -20.309 -1.120 21.671 1.00 83.19 116 PRO A C 1
ATOM 857 O O . PRO A 1 116 ? -21.368 -0.491 21.742 1.00 83.19 116 PRO A O 1
ATOM 860 N N . ASN A 1 117 ? -19.450 -1.176 22.682 1.00 87.19 117 ASN A N 1
ATOM 861 C CA . ASN A 1 117 ? -19.605 -0.410 23.906 1.00 87.19 117 ASN A CA 1
ATOM 862 C C . ASN A 1 117 ? -18.390 0.493 24.135 1.00 87.19 117 ASN A C 1
ATOM 864 O O . ASN A 1 117 ? -17.262 0.214 23.725 1.00 87.19 117 ASN A O 1
ATOM 868 N N . LEU A 1 118 ? -18.658 1.621 24.780 1.00 86.81 118 LEU A N 1
ATOM 869 C CA . LEU A 1 118 ? -17.651 2.590 25.172 1.00 86.81 118 LEU A CA 1
ATOM 870 C C . LEU A 1 118 ? -17.797 2.828 26.666 1.00 86.81 118 LEU A C 1
ATOM 872 O O . LEU A 1 118 ? -18.870 3.204 27.136 1.00 86.81 118 LEU A O 1
ATOM 876 N N . ALA A 1 119 ? -16.713 2.621 27.402 1.00 86.50 119 ALA A N 1
ATOM 877 C CA . ALA A 1 119 ? -16.629 2.954 28.814 1.00 86.50 119 ALA A CA 1
ATOM 878 C C . ALA A 1 119 ? -15.502 3.963 29.026 1.00 86.50 119 ALA A C 1
ATOM 880 O O . ALA A 1 119 ? -14.442 3.868 28.410 1.00 86.50 119 ALA A O 1
ATOM 881 N N . TRP A 1 120 ? -15.745 4.939 29.891 1.00 86.19 120 TRP A N 1
ATOM 882 C CA . TRP A 1 120 ? -14.811 6.019 30.182 1.00 86.19 120 TRP A CA 1
ATOM 883 C C . TRP A 1 120 ? -14.441 5.963 31.654 1.00 86.19 120 TRP A C 1
ATOM 885 O O . TRP A 1 120 ? -15.314 5.781 32.505 1.00 86.19 120 TRP A O 1
ATOM 895 N N . SER A 1 121 ? -13.162 6.149 31.969 1.00 85.25 121 SER A N 1
ATOM 896 C CA . SER A 1 121 ? -12.785 6.425 33.350 1.00 85.25 121 SER A CA 1
ATOM 897 C C . SER A 1 121 ? -13.260 7.825 33.735 1.00 85.25 121 SER A C 1
ATOM 899 O O . SER A 1 121 ? -13.202 8.765 32.936 1.00 85.25 121 SER A O 1
ATOM 901 N N . THR A 1 122 ? -13.684 7.990 34.982 1.00 80.50 122 THR A N 1
ATOM 902 C CA . THR A 1 122 ? -13.875 9.318 35.557 1.00 80.50 122 THR A CA 1
ATOM 903 C C . THR A 1 122 ? -12.527 10.032 35.635 1.00 80.50 122 THR A C 1
ATOM 905 O O . THR A 1 122 ? -11.528 9.470 36.081 1.00 80.50 122 THR A O 1
ATOM 908 N N . ALA A 1 123 ? -12.488 11.275 35.164 1.00 76.44 123 ALA A N 1
ATOM 909 C CA . ALA A 1 123 ? -11.319 12.139 35.231 1.00 76.44 123 ALA A CA 1
ATOM 910 C C . ALA A 1 123 ? -11.776 13.536 35.667 1.00 76.44 123 ALA A C 1
ATOM 912 O O . ALA A 1 123 ? -12.786 14.041 35.178 1.00 76.44 123 ALA A O 1
ATOM 913 N N . GLY A 1 124 ? -11.061 14.144 36.615 1.00 76.81 124 GLY A N 1
ATOM 914 C CA . GLY A 1 124 ? -11.298 15.535 37.010 1.00 76.81 124 GLY A CA 1
ATOM 915 C C . GLY A 1 124 ? -10.944 16.524 35.893 1.00 76.81 124 GLY A C 1
ATOM 916 O O . GLY A 1 124 ? -10.376 16.153 34.865 1.00 76.81 124 GLY A O 1
ATOM 917 N N . LEU A 1 125 ? -11.239 17.810 36.099 1.00 74.75 125 LEU A N 1
ATOM 918 C CA . LEU A 1 125 ? -10.879 18.865 35.146 1.00 74.75 125 LEU A CA 1
ATOM 919 C C . LEU A 1 125 ? -9.369 18.844 34.847 1.00 74.75 125 LEU A C 1
ATOM 921 O O . LEU A 1 125 ? -8.542 18.844 35.758 1.00 74.75 125 LEU A O 1
ATOM 925 N N . GLY A 1 126 ? -9.017 18.798 33.560 1.00 74.50 126 GLY A N 1
ATOM 926 C CA . GLY A 1 126 ? -7.627 18.740 33.092 1.00 74.50 126 GLY A CA 1
ATOM 927 C C . GLY A 1 126 ? -6.919 17.394 33.299 1.00 74.50 126 GLY A C 1
ATOM 928 O O . GLY A 1 126 ? -5.748 17.269 32.941 1.00 74.50 126 GLY A O 1
ATOM 929 N N . GLN A 1 127 ? -7.598 16.386 33.854 1.00 79.81 127 GLN A N 1
ATOM 930 C CA . GLN A 1 127 ? -7.047 15.043 34.024 1.00 79.81 127 GLN A CA 1
ATOM 931 C C . GLN A 1 127 ? -7.279 14.185 32.776 1.00 79.81 127 GLN A C 1
ATOM 933 O O . GLN A 1 127 ? -8.164 14.445 31.960 1.00 79.81 127 GLN A O 1
ATOM 938 N N . ARG A 1 128 ? -6.464 13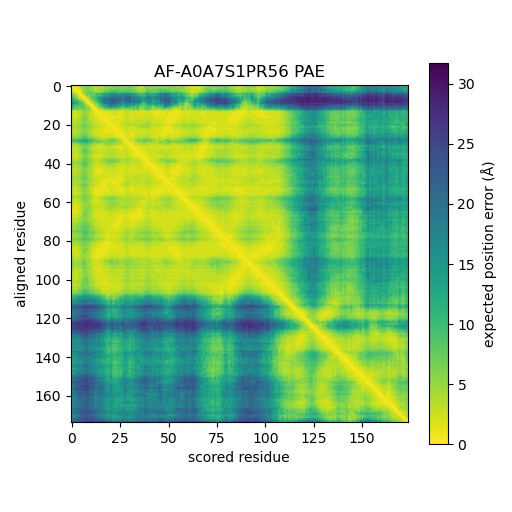.140 32.624 1.00 81.56 128 ARG A N 1
ATOM 939 C CA . ARG A 1 128 ? -6.574 12.192 31.509 1.00 81.56 128 ARG A CA 1
ATOM 940 C C . ARG A 1 128 ? -7.681 11.186 31.802 1.00 81.56 128 ARG A C 1
ATOM 942 O O . ARG A 1 128 ? -7.672 10.568 32.863 1.00 81.56 128 ARG A O 1
ATOM 949 N N . SER A 1 129 ? -8.590 10.992 30.854 1.00 84.31 129 SER A N 1
ATOM 950 C CA . SER A 1 129 ? -9.521 9.866 30.860 1.00 84.31 129 SER A CA 1
ATOM 951 C C . SER A 1 129 ? -8.969 8.719 30.018 1.00 84.31 129 SER A C 1
ATOM 953 O O . SER A 1 129 ? -8.290 8.922 29.009 1.00 84.31 129 SER A O 1
ATOM 955 N N . SER A 1 130 ? -9.243 7.494 30.449 1.00 87.31 130 SER A N 1
ATOM 956 C CA . SER A 1 130 ? -9.044 6.293 29.646 1.00 87.31 130 SER A CA 1
ATOM 957 C C . SER A 1 130 ? -10.365 5.911 28.995 1.00 87.31 130 SER A C 1
ATOM 959 O O . SER A 1 130 ? -11.408 5.922 29.651 1.00 87.31 130 SER A O 1
ATOM 961 N N . VAL A 1 131 ? -10.309 5.564 27.711 1.00 86.38 131 VAL A N 1
ATOM 962 C CA . VAL A 1 131 ? -11.456 5.071 26.947 1.00 86.38 131 VAL A CA 1
ATOM 963 C C . VAL A 1 131 ? -11.246 3.588 26.692 1.00 86.38 131 VAL A C 1
ATOM 965 O O . VAL A 1 131 ? -10.248 3.192 26.092 1.00 86.38 131 VAL A O 1
ATOM 968 N N . THR A 1 132 ? -12.193 2.776 27.141 1.00 88.25 132 THR A N 1
ATOM 969 C CA . THR A 1 132 ? -12.268 1.355 26.814 1.00 88.25 132 THR A CA 1
ATOM 970 C C . THR A 1 132 ? -13.268 1.182 25.685 1.00 88.25 132 THR A C 1
ATOM 972 O O . THR A 1 132 ? -14.446 1.511 25.840 1.00 88.25 132 THR A O 1
ATOM 975 N N . VAL A 1 133 ? -12.79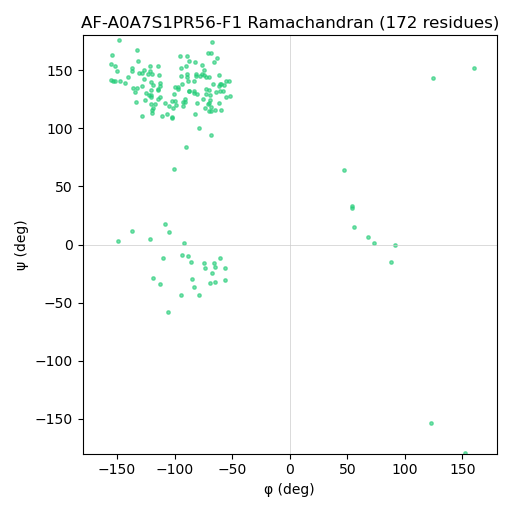3 0.650 24.562 1.00 87.12 133 VAL A N 1
ATOM 976 C CA . VAL A 1 133 ? -13.624 0.260 23.422 1.00 87.12 133 VAL A CA 1
ATOM 977 C C . VAL A 1 133 ? -13.809 -1.249 2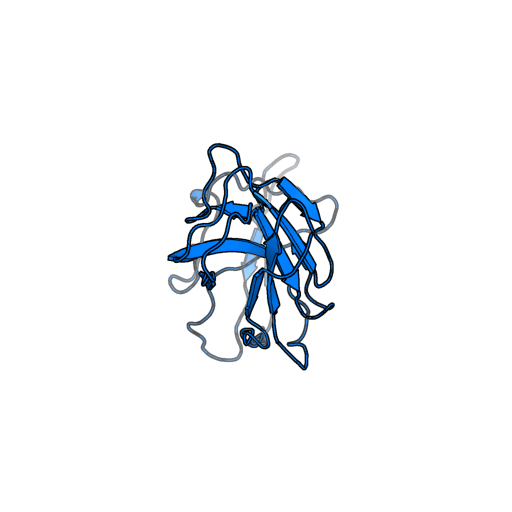3.479 1.00 87.12 133 VAL A C 1
ATOM 979 O O . VAL A 1 133 ? -12.831 -1.992 23.401 1.00 87.12 133 VAL A O 1
ATOM 982 N N . GLY A 1 134 ? -15.047 -1.707 23.625 1.00 88.31 134 GLY A N 1
ATOM 983 C CA . GLY A 1 134 ? -15.386 -3.118 23.489 1.00 88.31 134 GLY A CA 1
ATOM 984 C C . GLY A 1 134 ? -16.268 -3.337 22.271 1.00 88.31 134 GLY A C 1
ATOM 985 O O . GLY A 1 134 ? -17.070 -2.491 21.883 1.00 88.31 134 GLY A O 1
ATOM 986 N N . PHE A 1 135 ? -16.091 -4.483 21.634 1.00 86.88 135 PHE A N 1
ATOM 987 C CA . PHE A 1 135 ? -16.888 -4.912 20.499 1.00 86.88 135 PHE A CA 1
ATOM 988 C C . PHE A 1 135 ? -16.951 -6.435 20.497 1.00 86.88 135 PHE A C 1
ATOM 990 O O . PHE A 1 135 ? -16.012 -7.099 20.939 1.00 86.88 135 PHE A O 1
ATOM 997 N N . SER A 1 136 ? -18.052 -6.990 20.000 1.00 85.88 136 SER A N 1
ATOM 998 C CA . SER A 1 136 ? -18.193 -8.435 19.831 1.00 85.88 136 SER A CA 1
ATOM 999 C C . SER A 1 136 ? -18.296 -8.760 18.353 1.00 85.88 136 SER A C 1
ATOM 1001 O O . SER A 1 136 ? -19.041 -8.114 17.626 1.00 85.88 136 SER A O 1
ATOM 1003 N N . LEU A 1 137 ? -17.560 -9.763 17.889 1.00 85.06 137 LEU A N 1
ATOM 1004 C CA . LEU A 1 137 ? -17.745 -10.291 16.541 1.00 85.06 137 LEU A CA 1
ATOM 1005 C C . LEU A 1 137 ? -18.824 -11.369 16.595 1.00 85.06 137 LEU A C 1
ATOM 1007 O O . LEU A 1 137 ? -18.794 -12.236 17.465 1.00 85.06 137 LEU A O 1
ATOM 1011 N N . THR A 1 138 ? -19.785 -11.298 15.680 1.00 84.12 138 THR A N 1
ATOM 1012 C CA . THR A 1 138 ? -20.883 -12.280 15.591 1.00 84.12 138 THR A CA 1
ATOM 1013 C C . THR A 1 138 ? -20.392 -13.681 15.236 1.00 84.12 138 THR A C 1
ATOM 1015 O O . THR A 1 138 ? -20.950 -14.663 15.712 1.00 84.12 138 THR A O 1
ATOM 1018 N N . ASN A 1 139 ? -19.318 -13.764 14.448 1.00 83.69 139 ASN A N 1
ATOM 1019 C CA . ASN A 1 139 ? -18.655 -15.004 14.075 1.00 83.69 139 ASN A CA 1
ATOM 1020 C C . ASN A 1 139 ? -17.205 -14.993 14.559 1.00 83.69 139 ASN A C 1
ATOM 1022 O O . ASN A 1 139 ? -16.541 -13.952 14.560 1.00 83.69 139 ASN A O 1
ATOM 1026 N N . TYR A 1 140 ? -16.700 -16.171 14.923 1.00 80.69 140 TYR A N 1
ATOM 1027 C CA . TYR A 1 140 ? -15.279 -16.357 15.189 1.00 80.69 140 TYR A CA 1
ATOM 1028 C C . TYR A 1 140 ? -14.458 -16.046 13.931 1.00 80.69 140 TYR A C 1
ATOM 1030 O O . TYR A 1 140 ? -14.810 -16.463 12.829 1.00 80.69 140 TYR A O 1
ATOM 1038 N N . THR A 1 141 ? -13.353 -15.324 14.105 1.00 80.12 141 THR A N 1
ATOM 1039 C CA . THR A 1 141 ? -12.378 -15.059 13.048 1.00 80.12 141 THR A CA 1
ATOM 1040 C C . THR A 1 141 ? -10.983 -14.966 13.648 1.00 80.12 141 THR A C 1
ATOM 1042 O O . THR A 1 141 ? -10.785 -14.405 14.728 1.00 80.12 141 THR A O 1
ATOM 1045 N N . ASP A 1 142 ? -10.015 -15.513 12.930 1.00 80.31 142 ASP A N 1
ATOM 1046 C CA . ASP A 1 142 ? -8.584 -15.385 13.175 1.00 80.31 142 ASP A CA 1
ATOM 1047 C C . ASP A 1 142 ? -7.926 -14.432 12.165 1.00 80.31 142 ASP A C 1
ATOM 1049 O O . ASP A 1 142 ? -6.701 -14.364 12.095 1.00 80.31 142 ASP A O 1
ATOM 1053 N N . GLN A 1 143 ? -8.717 -13.691 11.380 1.00 77.94 143 GLN A N 1
ATOM 1054 C CA . GLN A 1 143 ? -8.241 -12.801 10.315 1.00 77.94 143 GLN A CA 1
ATOM 1055 C C . GLN A 1 143 ? -8.046 -11.351 10.779 1.00 77.94 143 GLN A C 1
ATOM 1057 O O . GLN A 1 143 ? -7.469 -10.546 10.049 1.00 77.94 143 GLN A O 1
ATOM 1062 N N . LEU A 1 144 ? -8.491 -10.996 11.990 1.00 77.56 144 LEU A N 1
ATOM 1063 C CA . LEU A 1 144 ? -8.281 -9.657 12.538 1.00 77.56 144 LEU A CA 1
ATOM 1064 C C . LEU A 1 144 ? -6.787 -9.454 12.842 1.00 77.56 144 LEU A C 1
ATOM 1066 O O . LEU A 1 144 ? -6.192 -10.184 13.636 1.00 77.56 144 LEU A O 1
ATOM 1070 N N . ARG A 1 145 ? -6.164 -8.482 12.171 1.00 75.06 145 ARG A N 1
ATOM 1071 C CA . ARG A 1 145 ? -4.731 -8.152 12.322 1.00 75.06 145 ARG A CA 1
ATOM 1072 C C . ARG A 1 145 ? -4.491 -6.740 12.826 1.00 75.06 145 ARG A C 1
ATOM 1074 O O . ARG A 1 145 ? -3.486 -6.503 13.478 1.00 75.06 145 ARG A O 1
ATOM 1081 N N . VAL A 1 146 ? -5.400 -5.820 12.520 1.00 77.06 146 VAL A N 1
ATOM 1082 C CA . VAL A 1 146 ? -5.300 -4.406 12.879 1.00 77.06 146 VAL A CA 1
ATOM 1083 C C . VAL A 1 146 ? -6.694 -3.902 13.235 1.00 77.06 146 VAL A C 1
ATOM 1085 O O . VAL A 1 146 ? -7.664 -4.242 12.556 1.00 77.06 146 VAL A O 1
ATOM 1088 N N . LEU A 1 147 ? -6.784 -3.088 14.287 1.00 78.50 147 LEU A N 1
ATOM 1089 C CA . LEU A 1 147 ? -7.979 -2.330 14.648 1.00 78.50 147 LEU A CA 1
ATOM 1090 C C . LEU A 1 147 ? -7.652 -0.839 14.552 1.00 78.50 147 LEU A C 1
ATOM 1092 O O . LEU A 1 147 ? -6.757 -0.355 15.239 1.00 78.50 147 LEU A O 1
ATOM 1096 N N . VAL A 1 148 ? -8.388 -0.111 13.715 1.00 79.75 148 VAL A N 1
ATOM 1097 C CA . VAL A 1 148 ? -8.253 1.346 13.601 1.00 79.75 148 VAL A CA 1
ATOM 1098 C C . VAL A 1 148 ? -9.405 2.003 14.349 1.00 79.75 148 VAL A C 1
ATOM 1100 O O . VAL A 1 148 ? -10.571 1.733 14.064 1.00 79.75 148 VAL A O 1
ATOM 1103 N N . VAL A 1 149 ? -9.078 2.874 15.304 1.00 79.75 149 VAL A N 1
ATOM 1104 C CA . VAL A 1 149 ? -10.055 3.660 16.065 1.00 79.75 149 VAL A CA 1
ATOM 1105 C C . VAL A 1 149 ? -9.997 5.104 15.585 1.00 79.75 149 VAL A C 1
ATOM 1107 O O . VAL A 1 149 ? -9.014 5.803 15.813 1.00 79.75 149 VAL A O 1
ATOM 1110 N N . ASN A 1 150 ? -11.064 5.557 14.930 1.00 80.75 150 ASN A N 1
ATOM 1111 C CA . ASN A 1 150 ? -11.194 6.941 14.487 1.00 80.75 150 ASN A CA 1
ATOM 1112 C C . ASN A 1 150 ? -11.917 7.760 15.558 1.00 80.75 150 ASN A C 1
ATOM 1114 O O . ASN A 1 150 ? -13.044 7.437 15.937 1.00 80.75 150 ASN A O 1
ATOM 1118 N N . LEU A 1 151 ? -11.273 8.822 16.041 1.00 81.69 151 LEU A N 1
ATOM 1119 C CA . LEU A 1 151 ? -11.868 9.724 17.024 1.00 81.69 151 LEU A CA 1
A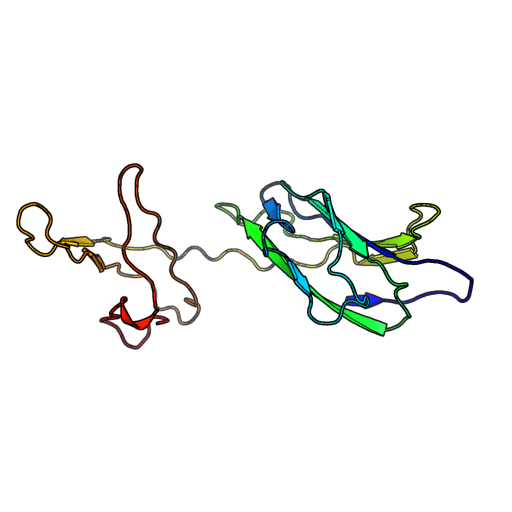TOM 1120 C C . LEU A 1 151 ? -12.648 10.859 16.341 1.00 81.69 151 LEU A C 1
ATOM 1122 O O . LEU A 1 151 ? -12.201 11.362 15.307 1.00 81.69 151 LEU A O 1
ATOM 1126 N N . PRO A 1 152 ? -13.784 11.305 16.913 1.00 79.94 152 PRO A N 1
ATOM 1127 C CA . PRO A 1 152 ? -14.518 12.453 16.390 1.00 79.94 152 PRO A CA 1
ATOM 1128 C C . PRO A 1 152 ? -13.699 13.756 16.452 1.00 79.94 152 PRO A C 1
ATOM 1130 O O . PRO A 1 152 ? -12.769 13.871 17.260 1.00 79.94 152 PRO A O 1
ATOM 1133 N N . PRO A 1 153 ? -14.071 14.783 15.665 1.00 84.62 153 PRO A N 1
ATOM 1134 C CA . PRO A 1 153 ? -13.457 16.104 15.757 1.00 84.62 153 PRO A CA 1
ATOM 1135 C C . PRO A 1 153 ? -13.468 16.658 17.191 1.00 84.62 153 PRO A C 1
ATOM 1137 O O . PRO A 1 153 ? -14.440 16.497 17.926 1.00 84.62 153 PRO A O 1
ATOM 1140 N N . GLY A 1 154 ? -12.382 17.326 17.587 1.00 82.62 154 GLY A N 1
ATOM 1141 C CA . GLY A 1 154 ? -12.222 17.917 18.923 1.00 82.62 154 GLY A CA 1
ATOM 1142 C C . GLY A 1 154 ? -11.629 16.976 19.978 1.00 82.62 154 GLY A C 1
ATOM 1143 O O . GLY A 1 154 ? -11.125 17.455 20.995 1.00 82.62 154 GLY A O 1
ATOM 1144 N N . PHE A 1 155 ? -11.593 15.666 19.726 1.00 79.88 155 PHE A N 1
ATOM 1145 C CA . PHE A 1 155 ? -10.896 14.717 20.591 1.00 79.88 155 PHE A CA 1
ATOM 1146 C C . PHE A 1 155 ? -9.405 14.666 20.255 1.00 79.88 155 PHE A C 1
ATOM 1148 O O . PHE A 1 155 ? -9.000 14.698 19.093 1.00 79.88 155 PHE A O 1
ATOM 1155 N N . LYS A 1 156 ? -8.569 14.567 21.291 1.00 81.94 156 LYS A N 1
ATOM 1156 C CA . LYS A 1 156 ? -7.125 14.357 21.155 1.00 81.94 156 LYS A CA 1
ATOM 1157 C C . LYS A 1 156 ? -6.756 13.067 21.868 1.00 81.94 156 LYS A C 1
ATOM 1159 O O . LYS A 1 156 ? -6.965 12.958 23.074 1.00 81.94 156 LYS A O 1
ATOM 1164 N N . GLN A 1 157 ? -6.190 12.108 21.140 1.00 85.31 157 GLN A N 1
ATOM 1165 C CA . GLN A 1 157 ? -5.581 10.942 21.774 1.00 85.31 157 GLN A CA 1
ATOM 1166 C C . GLN A 1 157 ? -4.204 11.291 22.331 1.00 85.31 157 GLN A C 1
ATOM 1168 O O . GLN A 1 157 ? -3.462 12.079 21.746 1.00 85.31 157 GLN A O 1
ATOM 1173 N N . MET A 1 158 ? -3.856 10.676 23.459 1.00 84.25 158 MET A N 1
ATOM 1174 C CA . MET A 1 158 ? -2.528 10.784 24.067 1.00 84.25 158 MET A CA 1
ATOM 1175 C C . MET A 1 158 ? -1.713 9.490 23.939 1.00 84.25 158 MET A C 1
ATOM 1177 O O . MET A 1 158 ? -0.736 9.330 24.662 1.00 84.25 158 MET A O 1
ATOM 1181 N N . VAL A 1 159 ? -2.100 8.591 23.028 1.00 85.56 159 VAL A N 1
ATOM 1182 C CA . VAL A 1 159 ? -1.344 7.375 22.703 1.00 85.56 159 VAL A CA 1
ATOM 1183 C C . VAL A 1 159 ? -0.067 7.781 21.968 1.00 85.56 159 VAL A C 1
ATOM 1185 O O . VAL A 1 159 ? -0.134 8.358 20.881 1.00 85.56 159 VAL A O 1
ATOM 1188 N N . ARG A 1 160 ? 1.091 7.530 22.580 1.00 85.69 160 ARG A N 1
ATOM 1189 C CA . ARG A 1 160 ? 2.426 7.829 22.034 1.00 85.69 160 ARG A CA 1
ATOM 1190 C C . ARG A 1 160 ? 3.196 6.561 21.716 1.00 85.69 160 ARG A C 1
ATOM 1192 O O . ARG A 1 160 ? 3.976 6.548 20.767 1.00 85.69 160 ARG A O 1
ATOM 1199 N N . THR A 1 161 ? 2.991 5.516 22.506 1.00 84.38 161 THR A N 1
ATOM 1200 C CA . THR A 1 161 ? 3.631 4.216 22.323 1.00 84.38 161 THR A CA 1
ATOM 1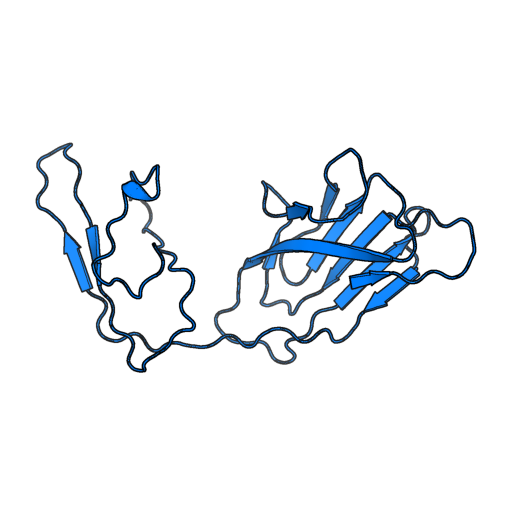201 C C . THR A 1 161 ? 2.592 3.098 22.404 1.00 84.38 161 THR A C 1
ATOM 1203 O O . THR A 1 161 ? 1.541 3.280 23.020 1.00 84.38 161 THR A O 1
ATOM 1206 N N . PRO A 1 162 ? 2.872 1.910 21.839 1.00 80.44 162 PRO A N 1
ATOM 1207 C CA . PRO A 1 162 ? 1.966 0.764 21.948 1.00 80.44 162 PRO A CA 1
ATOM 1208 C C . PRO A 1 162 ? 1.631 0.388 23.397 1.00 80.44 162 PRO A C 1
ATOM 1210 O O . PRO A 1 162 ? 0.524 -0.040 23.690 1.00 80.44 162 PRO A O 1
ATOM 1213 N N . SER A 1 163 ? 2.557 0.619 24.334 1.00 84.50 163 SER A N 1
ATOM 1214 C CA . SER A 1 163 ? 2.342 0.372 25.764 1.00 84.50 163 SER A CA 1
ATOM 1215 C C . SER A 1 163 ? 1.284 1.269 26.416 1.00 84.50 163 SER A C 1
ATOM 1217 O O . SER A 1 163 ? 0.843 0.960 27.523 1.00 84.50 163 SER A O 1
ATOM 1219 N N . ASP A 1 164 ? 0.888 2.373 25.774 1.00 85.19 164 ASP A N 1
ATOM 1220 C CA . ASP A 1 164 ? -0.216 3.220 26.246 1.00 85.19 164 ASP A CA 1
ATOM 1221 C C . ASP A 1 164 ? -1.588 2.573 25.988 1.00 85.19 164 ASP A C 1
ATOM 1223 O O . ASP A 1 164 ? -2.592 2.988 26.573 1.00 85.19 164 ASP A O 1
ATOM 1227 N N . VAL A 1 165 ? -1.638 1.550 25.127 1.00 87.06 165 VAL A N 1
ATOM 1228 C CA . VAL A 1 165 ? -2.834 0.769 24.813 1.00 87.06 165 VAL A CA 1
ATOM 1229 C C . VAL A 1 165 ? -2.833 -0.509 25.646 1.00 87.06 165 VAL A C 1
ATOM 1231 O O . VAL A 1 165 ? -1.833 -1.216 25.759 1.00 87.06 165 VAL A O 1
ATOM 1234 N N . LYS A 1 166 ? -3.981 -0.819 26.250 1.00 86.81 166 LYS A N 1
ATOM 1235 C CA . LYS A 1 166 ? -4.187 -2.065 26.990 1.00 86.81 166 LYS A CA 1
ATOM 1236 C C . LYS A 1 166 ? -5.226 -2.907 26.278 1.00 86.81 166 LYS A C 1
ATOM 1238 O O . LYS A 1 166 ? -6.353 -2.465 26.071 1.00 86.81 166 LYS A O 1
ATOM 1243 N N . VAL A 1 167 ? -4.848 -4.138 25.968 1.00 84.69 167 VAL A N 1
ATOM 1244 C CA . VAL A 1 167 ? -5.727 -5.123 25.349 1.00 84.69 167 VAL A CA 1
ATOM 1245 C C . VAL A 1 167 ? -6.243 -6.074 26.426 1.00 84.69 167 VAL A C 1
ATOM 1247 O O . VAL A 1 167 ? -5.466 -6.701 27.141 1.00 84.69 167 VAL A O 1
ATOM 1250 N N . SER A 1 168 ? -7.565 -6.182 26.552 1.00 82.00 168 SER A N 1
ATOM 1251 C CA . SER A 1 168 ? -8.225 -7.077 27.515 1.00 82.00 168 SER A CA 1
ATOM 1252 C C . SER A 1 168 ? -8.409 -8.509 26.995 1.00 82.00 168 SER A C 1
ATOM 1254 O O . SER A 1 168 ? -8.666 -9.417 27.781 1.00 82.00 168 SER A O 1
ATOM 1256 N N . ASN A 1 169 ? -8.265 -8.728 25.685 1.00 79.44 169 ASN A N 1
ATOM 1257 C CA . ASN A 1 169 ? -8.385 -10.031 25.035 1.00 79.44 169 ASN A CA 1
ATOM 1258 C C . ASN A 1 169 ? -7.071 -10.409 24.340 1.00 79.44 169 ASN A C 1
ATOM 1260 O O . ASN A 1 169 ? -6.722 -9.817 23.326 1.00 79.44 169 ASN A O 1
ATOM 1264 N N . ALA A 1 170 ? -6.387 -11.445 24.831 1.00 77.94 170 ALA A N 1
ATOM 1265 C CA . ALA A 1 170 ? -5.094 -11.900 24.305 1.00 77.94 170 ALA A CA 1
ATOM 1266 C C . ALA A 1 170 ? -5.109 -12.346 22.825 1.00 77.94 170 ALA A C 1
ATOM 1268 O O . ALA A 1 170 ? -4.049 -12.552 22.243 1.00 77.94 170 ALA A O 1
ATOM 1269 N N . LYS A 1 171 ? -6.291 -12.523 22.216 1.00 73.25 171 LYS A N 1
ATOM 1270 C CA . LYS A 1 171 ? -6.441 -12.841 20.785 1.00 73.25 171 LYS A CA 1
ATOM 1271 C C . LYS A 1 171 ? -6.519 -11.605 19.886 1.00 73.25 171 LYS A C 1
ATOM 1273 O O . LYS A 1 171 ? -6.516 -11.759 18.668 1.00 73.25 171 LYS A O 1
ATOM 1278 N N . LEU A 1 172 ? -6.644 -10.406 20.455 1.00 71.94 172 LEU A N 1
ATOM 1279 C CA . LEU A 1 172 ? -6.591 -9.171 19.681 1.00 71.94 172 LEU A CA 1
ATOM 1280 C C . LEU A 1 172 ? -5.130 -8.783 19.414 1.00 71.94 172 LEU A C 1
ATOM 1282 O O . LEU A 1 172 ? -4.278 -9.010 20.277 1.00 71.94 172 LEU A O 1
ATOM 1286 N N . PRO A 1 173 ? -4.834 -8.204 18.238 1.00 66.06 173 PRO A N 1
ATOM 1287 C CA . PRO A 1 173 ? -3.519 -7.635 17.976 1.00 66.06 173 PRO A CA 1
ATOM 1288 C C . PRO A 1 173 ? -3.216 -6.524 19.004 1.00 66.06 173 PRO A C 1
ATOM 1290 O O . PRO A 1 173 ? -4.135 -5.771 19.343 1.00 66.06 173 PRO A O 1
ATOM 1293 N N . PRO A 1 174 ? -1.977 -6.458 19.529 1.00 54.91 174 PRO A N 1
ATOM 1294 C CA . PRO A 1 174 ? -1.552 -5.418 20.463 1.00 54.91 174 PRO A CA 1
ATOM 1295 C C . PRO A 1 174 ? -1.485 -4.030 19.819 1.00 54.91 174 PRO A C 1
ATOM 1297 O O . PRO A 1 174 ? -1.229 -3.949 18.594 1.00 54.91 174 PRO A O 1
#

Nearest PDB structures (foldseek):
  6ss6-assembly1_LLL  TM=2.679E-01  e=2.197E+00  Homo sapiens
  6ss0-assembly2_MMM  TM=2.467E-01  e=1.691E+00  Homo sapiens
  5alc-assembly1_L  TM=2.277E-01  e=2.571E+00  Homo sapiens
  7cho-assembly1_L  TM=2.201E-01  e=2.709E+00  Homo sapiens

Secondary structure (DSSP, 8-state):
-EE---SS---EEEEEEE--TTSEEE-STT-EEESS---SSPPEEEE-EETEEEEE-SSPPPSEE--EEEEEEPPSS--SS-EEEEEEEETTT--EEEEEEEEEPPPPPP--EEEEEEEE----TTPPPPEEEEEEESS--S-------PPPTT------SGGG---SSTTS--

Foldseek 3Di:
DFDDFDDDDFQWFKKKKFWAQLKWWDDPDPQKFFDPDDAPDDWDFPDTTGGITMTGGPGGDDGGDGDMGGDMDHHPFQDVVGFMKMFIAGPPPRDTGDMDTRHHDDGDDDFDKPDWDWDWDDAPVPGDIDIDIDIDTPDDDLPAADDDDDDDPPDDDPDDDPVVDDDPDPSHHD

Mean predicted aligned error: 9.21 Å

Organism: Alexandrium catenella (NCBI:txid2925)

Radius of gyration: 21.48 Å; Cα contacts (8 Å, |Δi|>4): 301; chains: 1; bounding box: 43×35×63 Å

pLDDT: mean 87.3, std 8.49, range [54.91, 97.75]

Solvent-accessible surface area (backbone atoms only — not comparable to full-atom values): 10866 Å² total; per-residue (Å²): 91,72,47,66,71,79,95,70,100,64,55,26,25,32,42,39,39,39,40,44,63,67,30,28,33,37,48,60,98,74,32,44,44,83,71,54,63,66,46,94,60,80,64,44,63,77,43,57,31,66,17,31,34,30,37,37,42,82,34,65,68,65,71,43,79,39,45,68,48,61,41,64,51,76,48,100,59,63,59,88,72,47,38,28,34,42,35,37,18,26,60,88,75,68,43,81,64,41,73,48,70,73,41,75,54,83,78,65,80,84,76,61,70,43,78,73,44,77,48,70,50,89,50,62,94,94,50,79,61,53,79,47,80,46,70,38,64,77,62,94,76,89,78,72,68,79,86,84,84,85,75,61,91,92,68,80,84,86,75,84,51,77,85,70,58,84,77,92,51,92,85,54,63,129